Protein AF-X0VZL5-F1 (afdb_monomer)

Sequence (111 aa):
MAVTGHIRSIFISDQISERRVIMKQGVKWPHFPYDEYRLRIDKARQLLNKHGLDALLLFSPTSWWYYGGWTDAAQMHNDCWRSAMILCADRDPVVVAHNAFQSTLALNTYI

Organism: NCBI:txid412755

Foldseek 3Di:
DDDDDDDDPDPPDPPPPDPPLPQPPPQLDRPQRVVQLVVQLLVVLVVCVVVVHFKDKAQQLVVCCNNFVFPDPVVSPDSQVQWIWIRGNPDHIDIDDDPVCVCVSVRGTPD

Mean predicted aligned error: 13.01 Å

InterPro domains:
  IPR029149 Creatinase/Aminopeptidase P/Spt16, N-terminal [G3DSA:3.40.350.10] (11-111)
  IPR029149 Creatinase/Aminopeptidase P/Spt16, N-terminal [SSF53092] (28-99)

pLDDT: mean 71.45, std 19.01, range [35.25, 95.88]

Solvent-accessible surface area (backbone atoms only — not comparable to full-atom values): 7128 Å² total; per-residue (Å²): 137,91,83,83,86,80,82,77,77,82,79,87,75,80,86,78,81,74,82,69,80,77,78,62,88,87,58,95,56,82,86,58,62,60,68,57,36,50,51,50,46,52,52,49,24,53,51,26,58,75,70,75,39,67,64,47,82,39,69,51,50,69,53,44,41,64,61,34,47,49,77,54,75,88,71,55,73,71,87,49,95,79,31,38,36,37,43,37,49,89,54,78,60,45,77,46,60,61,75,90,44,48,67,54,46,59,66,43,32,80,95

Structure (mmCIF, N/CA/C/O backbone):
data_AF-X0VZL5-F1
#
_entry.id   AF-X0VZL5-F1
#
loop_
_atom_site.group_PDB
_atom_site.id
_atom_site.type_symbol
_atom_site.label_atom_id
_atom_site.label_alt_id
_atom_site.label_comp_id
_atom_site.label_asym_id
_atom_site.label_entity_id
_atom_site.label_seq_id
_atom_site.pdbx_PDB_ins_code
_atom_site.Cartn_x
_atom_site.Cartn_y
_atom_site.Cartn_z
_atom_site.occupancy
_atom_site.B_iso_or_equiv
_atom_site.auth_seq_id
_atom_site.auth_comp_id
_atom_site.auth_asym_id
_atom_site.auth_atom_id
_atom_site.pdbx_PDB_model_num
ATOM 1 N N . MET A 1 1 ? 33.669 40.560 41.541 1.00 37.47 1 MET A N 1
ATOM 2 C CA . MET A 1 1 ? 33.858 39.111 41.317 1.00 37.47 1 MET A CA 1
ATOM 3 C C . MET A 1 1 ? 32.985 38.706 40.144 1.00 37.47 1 MET A C 1
ATOM 5 O O . MET A 1 1 ? 31.771 38.772 40.256 1.0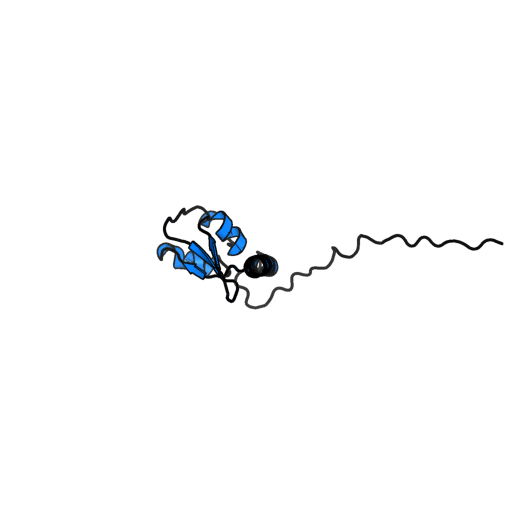0 37.47 1 MET A O 1
ATOM 9 N N . ALA A 1 2 ? 33.606 38.411 39.004 1.00 38.56 2 ALA A N 1
ATOM 10 C CA . ALA A 1 2 ? 32.938 37.953 37.793 1.00 38.56 2 ALA A CA 1
ATOM 11 C C . ALA A 1 2 ? 32.843 36.423 37.820 1.00 38.56 2 ALA A C 1
ATOM 13 O O . ALA A 1 2 ? 33.863 35.775 38.041 1.00 38.56 2 ALA A O 1
ATOM 14 N N . VAL A 1 3 ? 31.659 35.857 37.573 1.00 41.09 3 VAL A N 1
ATOM 15 C CA . VAL A 1 3 ? 31.525 34.461 37.135 1.00 41.09 3 VAL A CA 1
ATOM 16 C C . VAL A 1 3 ? 30.483 34.409 36.022 1.00 41.09 3 VAL A C 1
ATOM 18 O O . VAL A 1 3 ? 29.365 34.902 36.138 1.00 41.09 3 VAL A O 1
ATOM 21 N N . THR A 1 4 ? 30.950 33.882 34.904 1.00 35.84 4 THR A N 1
ATOM 22 C CA . THR A 1 4 ? 30.431 33.911 33.545 1.00 35.84 4 THR A CA 1
ATOM 23 C C . THR A 1 4 ? 29.331 32.871 33.325 1.00 35.84 4 THR A C 1
ATOM 25 O O . THR A 1 4 ? 29.565 31.667 33.419 1.00 35.84 4 THR A O 1
ATOM 28 N N . GLY A 1 5 ? 28.129 33.331 32.968 1.00 38.25 5 GLY A N 1
ATOM 29 C CA . GLY A 1 5 ? 27.046 32.478 32.480 1.00 38.25 5 GLY A CA 1
ATOM 30 C C . GLY A 1 5 ? 27.366 31.939 31.086 1.00 38.25 5 GLY A C 1
ATOM 31 O O . GLY A 1 5 ? 27.353 32.685 30.110 1.00 38.25 5 GLY A O 1
ATOM 32 N N . HIS A 1 6 ? 27.671 30.645 30.992 1.00 36.59 6 HIS A N 1
ATOM 33 C CA . HIS A 1 6 ? 27.843 29.952 29.718 1.00 36.59 6 HIS A CA 1
ATOM 34 C C . HIS A 1 6 ? 26.481 29.626 29.098 1.00 36.59 6 HIS A C 1
ATOM 36 O O . HIS A 1 6 ? 25.762 28.732 29.542 1.00 36.59 6 HIS A O 1
ATOM 42 N N . ILE A 1 7 ? 26.170 30.360 28.035 1.00 43.22 7 ILE A N 1
ATOM 43 C CA . ILE A 1 7 ? 25.127 30.073 27.054 1.00 43.22 7 ILE A CA 1
ATOM 44 C C . ILE A 1 7 ? 25.469 28.731 26.389 1.00 43.22 7 ILE A C 1
ATOM 46 O O . ILE A 1 7 ? 26.490 28.621 25.712 1.00 43.22 7 ILE A O 1
ATOM 50 N N . ARG A 1 8 ? 24.629 27.705 26.557 1.00 37.12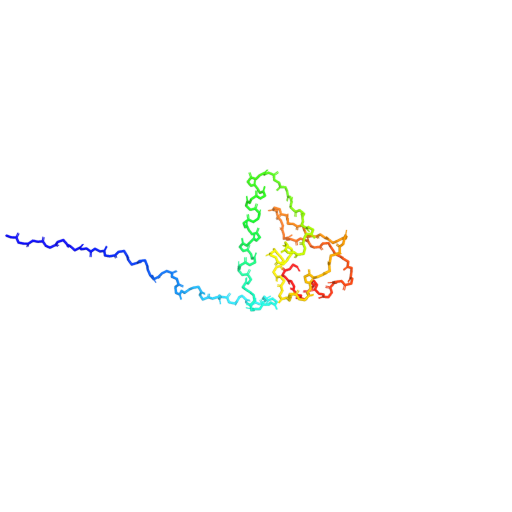 8 ARG A N 1
ATOM 51 C CA . ARG A 1 8 ? 24.653 26.524 25.682 1.00 37.12 8 ARG A CA 1
ATOM 52 C C . ARG A 1 8 ? 23.626 26.739 24.582 1.00 37.12 8 ARG A C 1
ATOM 54 O O . ARG A 1 8 ? 22.425 26.621 24.810 1.00 37.12 8 ARG A O 1
ATOM 61 N N . SER A 1 9 ? 24.127 27.113 23.408 1.00 36.81 9 SER A N 1
ATOM 62 C CA . SER A 1 9 ? 23.372 27.121 22.165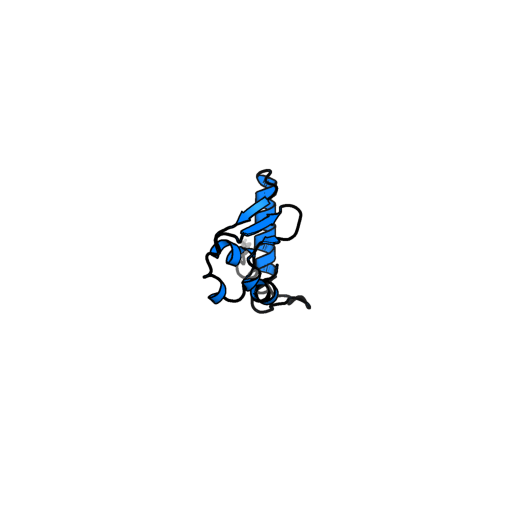 1.00 36.81 9 SER A CA 1
ATOM 63 C C . SER A 1 9 ? 22.786 25.731 21.923 1.00 36.81 9 SER A C 1
ATOM 65 O O . SER A 1 9 ? 23.476 24.712 21.981 1.00 36.81 9 SER A O 1
ATOM 67 N N . ILE A 1 10 ? 21.481 25.692 21.684 1.00 43.12 10 ILE A N 1
ATOM 68 C CA . ILE A 1 10 ? 20.776 24.491 21.261 1.00 43.12 10 ILE A CA 1
ATOM 69 C C . ILE A 1 10 ? 21.227 24.234 19.819 1.00 43.12 10 ILE A C 1
ATOM 71 O O . ILE A 1 10 ? 20.827 24.940 18.896 1.00 43.12 10 ILE A O 1
ATOM 75 N N . PHE A 1 11 ? 22.118 23.260 19.649 1.00 35.25 11 PHE A N 1
ATOM 76 C CA . PHE A 1 11 ? 22.558 22.725 18.362 1.00 35.25 11 PHE A CA 1
ATOM 77 C C . PHE A 1 11 ? 21.382 21.980 17.696 1.00 35.25 11 PHE A C 1
ATOM 79 O O . PHE A 1 11 ? 21.278 20.757 17.738 1.00 35.25 11 PHE A O 1
ATOM 86 N N . ILE A 1 12 ? 20.446 22.732 17.108 1.00 45.81 12 ILE A N 1
ATOM 87 C CA . ILE A 1 12 ? 19.409 22.220 16.197 1.00 45.81 12 ILE A CA 1
ATOM 88 C C . ILE A 1 12 ? 20.005 22.196 14.785 1.00 45.81 12 ILE A C 1
ATOM 90 O O . ILE A 1 12 ? 19.648 22.997 13.929 1.00 45.81 12 ILE A O 1
ATOM 94 N N . SER A 1 13 ? 20.988 21.337 14.544 1.00 38.12 13 SER A N 1
ATOM 95 C CA . SER A 1 13 ? 21.568 21.198 13.196 1.00 38.12 13 SER A CA 1
ATOM 96 C C . SER A 1 13 ? 22.220 19.843 12.922 1.00 38.12 13 SER A C 1
ATOM 98 O O . SER A 1 13 ? 22.527 19.561 11.770 1.00 38.12 13 SER A O 1
ATOM 100 N N . ASP A 1 14 ? 22.343 18.965 13.923 1.00 41.28 14 ASP A N 1
ATOM 101 C CA . ASP A 1 14 ? 23.183 17.761 13.822 1.00 41.28 14 ASP A CA 1
ATOM 102 C C . ASP A 1 14 ? 22.405 16.430 13.887 1.00 41.28 14 ASP A C 1
ATOM 104 O O . ASP A 1 14 ? 22.956 15.374 14.172 1.00 41.28 14 ASP A O 1
ATOM 108 N N . GLN A 1 15 ? 21.089 16.455 13.642 1.00 42.03 15 GLN A N 1
ATOM 109 C CA . GLN A 1 15 ? 20.244 15.242 13.596 1.00 42.03 15 GLN A CA 1
ATOM 110 C C . GLN A 1 15 ? 19.678 14.937 12.200 1.00 42.03 15 GLN A C 1
ATOM 112 O O . GLN A 1 15 ? 18.887 14.010 12.040 1.00 42.03 15 GLN A O 1
ATOM 117 N N . ILE A 1 16 ? 20.083 15.693 11.173 1.00 46.03 16 ILE A N 1
ATOM 118 C CA . ILE A 1 16 ? 19.595 15.523 9.791 1.00 46.03 16 ILE A CA 1
ATOM 119 C C . ILE A 1 16 ? 20.610 14.756 8.909 1.00 46.03 16 ILE A C 1
ATOM 121 O O . ILE A 1 16 ? 20.275 14.351 7.801 1.00 46.03 16 ILE A O 1
ATOM 125 N N . SER A 1 17 ? 21.824 14.467 9.400 1.00 47.06 17 SER A N 1
ATOM 126 C CA . SER A 1 17 ? 22.957 14.101 8.530 1.00 47.06 17 SER A CA 1
ATOM 127 C C . SER A 1 17 ? 23.207 12.602 8.265 1.00 47.06 17 SER A C 1
ATOM 129 O O . SER A 1 17 ? 23.940 12.284 7.338 1.00 47.06 17 SER A O 1
ATOM 131 N N . GLU A 1 18 ? 22.611 11.636 8.978 1.00 44.34 18 GLU A N 1
ATOM 132 C CA . GLU A 1 18 ? 23.006 10.218 8.786 1.00 44.34 18 GLU A CA 1
ATOM 133 C C . GLU A 1 18 ? 21.861 9.192 8.814 1.00 44.34 18 GLU A C 1
ATOM 135 O O . GLU A 1 18 ? 21.987 8.103 9.373 1.00 44.34 18 GLU A O 1
ATOM 140 N N . ARG A 1 19 ? 20.756 9.442 8.098 1.00 46.25 19 ARG A N 1
ATOM 141 C CA . ARG A 1 19 ? 19.947 8.312 7.593 1.00 46.25 19 ARG A CA 1
ATOM 142 C C . ARG A 1 19 ? 20.658 7.690 6.396 1.00 46.25 19 ARG A C 1
ATOM 144 O O . ARG A 1 19 ? 20.241 7.835 5.252 1.00 46.25 19 ARG A O 1
ATOM 151 N N . ARG A 1 20 ? 21.772 7.011 6.674 1.00 42.22 20 ARG A N 1
ATOM 152 C CA . ARG A 1 20 ? 22.422 6.106 5.729 1.00 42.22 20 ARG A CA 1
ATOM 153 C C . ARG A 1 20 ? 21.369 5.048 5.392 1.00 42.22 20 ARG A C 1
ATOM 155 O O . ARG A 1 20 ? 21.012 4.258 6.260 1.00 42.22 20 ARG A O 1
ATOM 162 N N . VAL A 1 21 ? 20.792 5.112 4.189 1.00 53.53 21 VAL A N 1
ATOM 163 C CA . VAL A 1 21 ? 19.797 4.143 3.708 1.00 53.53 21 VAL A CA 1
ATOM 164 C C . VAL A 1 21 ? 20.470 2.779 3.757 1.00 53.53 21 VAL A C 1
ATOM 166 O O . VAL A 1 21 ? 21.319 2.465 2.923 1.00 53.53 21 VAL A O 1
ATOM 169 N N . ILE A 1 22 ? 20.169 1.997 4.793 1.00 49.03 22 ILE A N 1
ATOM 170 C CA . ILE A 1 22 ? 20.663 0.632 4.908 1.00 49.03 22 ILE A CA 1
ATOM 171 C C . ILE A 1 22 ? 19.902 -0.142 3.843 1.00 49.03 22 ILE A C 1
ATOM 173 O O . ILE A 1 22 ? 18.752 -0.528 4.037 1.00 49.03 22 ILE A O 1
ATOM 177 N N . MET A 1 23 ? 20.531 -0.325 2.683 1.00 48.09 23 MET A N 1
ATOM 178 C CA . MET A 1 23 ? 19.992 -1.180 1.637 1.00 48.09 23 MET A CA 1
ATOM 179 C C . MET A 1 23 ? 19.883 -2.597 2.193 1.00 48.09 23 MET A C 1
ATOM 181 O O . MET A 1 23 ? 20.876 -3.318 2.291 1.00 48.09 23 MET A O 1
ATOM 185 N N . LYS A 1 24 ? 18.673 -3.000 2.591 1.00 53.06 24 LYS A N 1
ATOM 186 C CA . LYS A 1 24 ? 18.402 -4.394 2.932 1.00 53.06 24 LYS A CA 1
ATOM 187 C C . LYS A 1 24 ? 18.660 -5.246 1.692 1.00 53.06 24 LYS A C 1
ATOM 189 O O . LYS A 1 24 ? 18.029 -5.060 0.651 1.00 53.06 24 LYS A O 1
ATOM 194 N N . GLN A 1 25 ? 19.584 -6.193 1.807 1.00 47.84 25 GLN A N 1
ATOM 195 C CA . GLN A 1 25 ? 19.787 -7.211 0.783 1.00 47.84 25 GLN A CA 1
ATOM 196 C C . GLN A 1 25 ? 18.504 -8.034 0.620 1.00 47.84 25 GLN A C 1
ATOM 198 O O . GLN A 1 25 ? 17.928 -8.497 1.603 1.00 47.84 25 GLN A O 1
ATOM 203 N N . GLY A 1 26 ? 18.038 -8.161 -0.627 1.00 61.28 26 GLY A N 1
ATOM 204 C CA . GLY A 1 26 ? 16.793 -8.852 -0.985 1.00 61.28 26 GLY A CA 1
ATOM 205 C C . GLY A 1 26 ? 15.603 -7.943 -1.321 1.00 61.28 26 GLY A C 1
ATOM 206 O O . GLY A 1 26 ? 14.528 -8.453 -1.624 1.00 61.28 26 GLY A O 1
ATOM 207 N N . VAL A 1 27 ? 15.760 -6.615 -1.300 1.00 57.66 27 VAL A N 1
ATOM 208 C CA . VAL A 1 27 ? 14.699 -5.690 -1.730 1.00 57.66 27 VAL A CA 1
ATOM 209 C C . VAL A 1 27 ? 14.702 -5.558 -3.253 1.00 57.66 27 VAL A C 1
ATOM 211 O O . VAL A 1 27 ? 15.719 -5.217 -3.853 1.00 57.66 27 VAL A O 1
ATOM 214 N N . LYS A 1 28 ? 13.542 -5.802 -3.873 1.00 61.09 28 LYS A N 1
ATO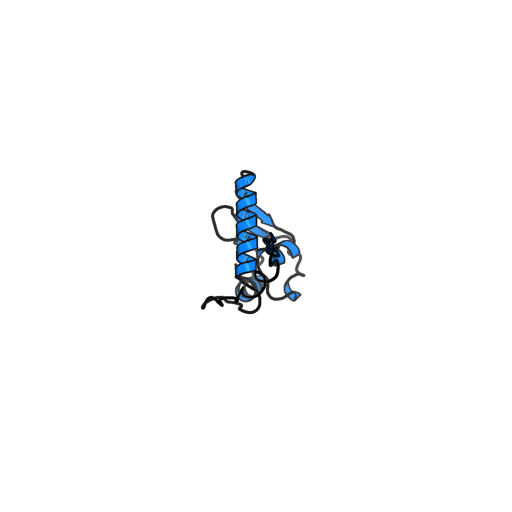M 215 C CA . LYS A 1 28 ? 13.357 -5.837 -5.333 1.00 61.09 28 LYS A CA 1
ATOM 216 C C . LYS A 1 28 ? 13.765 -4.546 -6.056 1.00 61.09 28 LYS A C 1
ATOM 218 O O . LYS A 1 28 ? 14.222 -4.608 -7.191 1.00 61.09 28 LYS A O 1
ATOM 223 N N . TRP A 1 29 ? 13.650 -3.399 -5.382 1.00 58.56 29 TRP A N 1
ATOM 224 C CA . TRP A 1 29 ? 13.940 -2.078 -5.942 1.00 58.56 29 TRP A CA 1
ATOM 225 C C . TRP A 1 29 ? 14.722 -1.208 -4.954 1.00 58.56 29 TRP A C 1
ATOM 227 O O . TRP A 1 29 ? 14.156 -0.795 -3.943 1.00 58.56 29 TRP A O 1
ATOM 237 N N . PRO A 1 30 ? 16.004 -0.912 -5.222 1.00 58.31 30 PRO A N 1
ATOM 238 C CA . PRO A 1 30 ? 16.860 -0.186 -4.285 1.00 58.31 30 PRO A CA 1
ATOM 239 C C . PRO A 1 30 ? 16.747 1.350 -4.380 1.00 58.31 30 PRO A C 1
ATOM 241 O O . PRO A 1 30 ? 17.177 2.039 -3.461 1.00 58.31 30 PRO A O 1
ATOM 244 N N . HIS A 1 31 ? 16.190 1.899 -5.469 1.00 61.25 31 HIS A N 1
ATOM 245 C CA . HIS A 1 31 ? 16.123 3.353 -5.701 1.00 61.25 31 HIS A CA 1
ATOM 246 C C . HIS A 1 31 ? 14.936 4.050 -5.025 1.00 61.25 31 HIS A C 1
ATOM 248 O O . HIS A 1 31 ? 15.072 5.199 -4.608 1.00 61.25 31 HIS A O 1
ATOM 254 N N . PHE A 1 32 ? 13.788 3.379 -4.899 1.00 67.12 32 PHE A N 1
ATOM 255 C CA . PHE A 1 32 ? 12.707 3.867 -4.047 1.00 67.12 32 PHE A CA 1
ATOM 256 C C . PHE A 1 32 ? 12.982 3.378 -2.617 1.00 67.12 32 PHE A C 1
ATOM 258 O O . PHE A 1 32 ? 13.263 2.193 -2.426 1.00 67.12 32 PHE A O 1
ATOM 265 N N . PRO A 1 33 ? 12.966 4.249 -1.596 1.00 76.62 33 PRO A N 1
ATOM 266 C CA . PRO A 1 33 ? 13.293 3.836 -0.240 1.00 76.62 33 PRO A CA 1
ATOM 267 C C . PRO A 1 33 ? 12.182 2.932 0.303 1.00 76.62 33 PRO A C 1
ATOM 269 O O . PRO A 1 33 ? 11.111 3.387 0.702 1.00 76.62 33 PRO A O 1
ATOM 272 N N . TYR A 1 34 ? 12.452 1.629 0.342 1.00 79.31 34 TYR A N 1
ATOM 273 C CA . TYR A 1 34 ? 11.552 0.621 0.907 1.00 79.31 34 TYR A CA 1
ATOM 274 C C . TYR A 1 34 ? 11.107 0.950 2.340 1.00 79.31 34 TYR A C 1
ATOM 276 O O . TYR A 1 34 ? 9.966 0.685 2.723 1.00 79.31 34 TYR A O 1
ATOM 284 N N . ASP A 1 35 ? 11.988 1.585 3.113 1.00 83.50 35 ASP A N 1
ATOM 285 C CA . ASP A 1 35 ? 11.685 2.049 4.465 1.00 83.50 35 ASP A CA 1
ATOM 286 C C . ASP A 1 35 ? 10.536 3.065 4.475 1.00 83.50 35 ASP A C 1
ATOM 288 O O . ASP A 1 35 ? 9.682 3.025 5.358 1.00 83.50 35 ASP A O 1
ATOM 292 N N . GLU A 1 36 ? 10.462 3.947 3.475 1.00 84.31 36 GLU A N 1
ATOM 293 C CA . GLU A 1 36 ? 9.371 4.911 3.361 1.00 84.31 36 GLU A CA 1
ATOM 294 C C . GLU A 1 36 ? 8.048 4.217 3.033 1.00 84.31 36 GLU A C 1
ATOM 296 O O . GLU A 1 36 ? 7.029 4.505 3.660 1.00 84.31 36 GLU A O 1
ATOM 301 N N . TYR A 1 37 ? 8.065 3.259 2.101 1.00 85.62 37 TYR A N 1
ATOM 302 C CA . TYR A 1 37 ? 6.902 2.420 1.808 1.00 85.62 37 TYR A CA 1
ATOM 303 C C . TYR A 1 37 ? 6.381 1.734 3.081 1.00 85.62 37 TYR A C 1
ATOM 305 O O . TYR A 1 37 ? 5.197 1.847 3.406 1.00 85.62 37 TYR A O 1
ATOM 313 N N . ARG A 1 38 ? 7.267 1.098 3.858 1.00 86.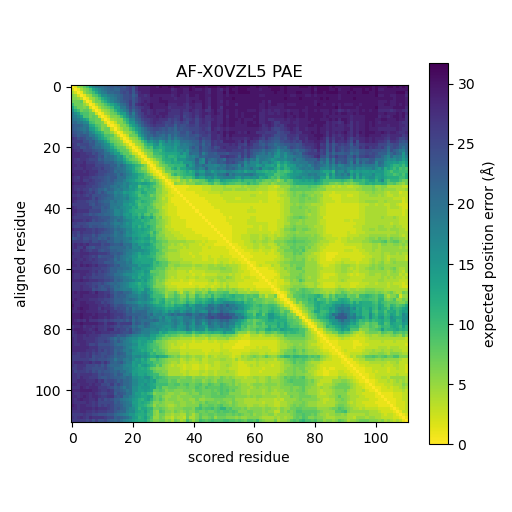75 38 ARG A N 1
ATOM 314 C CA . ARG A 1 38 ? 6.886 0.432 5.112 1.00 86.75 38 ARG A CA 1
ATOM 315 C C . ARG A 1 38 ? 6.326 1.412 6.137 1.00 86.75 38 ARG A C 1
ATOM 317 O O . ARG A 1 38 ? 5.273 1.138 6.704 1.00 86.75 38 ARG A O 1
ATOM 324 N N . LEU A 1 39 ? 6.935 2.587 6.293 1.00 89.94 39 LEU A N 1
ATOM 325 C CA . LEU A 1 39 ? 6.420 3.635 7.179 1.00 89.94 39 LEU A CA 1
ATOM 326 C C . LEU A 1 39 ? 4.998 4.082 6.803 1.00 89.94 39 LEU A C 1
ATOM 328 O O . LEU A 1 39 ? 4.173 4.314 7.690 1.00 89.94 39 LEU A O 1
ATOM 332 N N . ARG A 1 40 ? 4.684 4.194 5.505 1.00 89.94 40 ARG A N 1
ATOM 333 C CA . ARG A 1 40 ? 3.331 4.546 5.031 1.00 89.94 40 ARG A CA 1
ATOM 334 C C . ARG A 1 40 ? 2.315 3.462 5.395 1.00 89.94 40 ARG A C 1
ATOM 336 O O . ARG A 1 40 ? 1.233 3.790 5.884 1.00 89.94 40 ARG A O 1
ATOM 343 N N . ILE A 1 41 ? 2.676 2.193 5.198 1.00 90.94 41 ILE A N 1
ATOM 344 C CA . ILE A 1 41 ? 1.837 1.042 5.556 1.00 90.94 41 ILE A CA 1
ATOM 345 C C . ILE A 1 41 ? 1.612 0.967 7.068 1.00 90.94 41 ILE A C 1
ATOM 347 O O . ILE A 1 41 ? 0.472 0.851 7.513 1.00 90.94 41 ILE A O 1
ATOM 351 N N . ASP A 1 42 ? 2.664 1.102 7.870 1.00 91.81 42 ASP A N 1
ATOM 352 C CA . ASP A 1 42 ? 2.558 1.010 9.327 1.00 91.81 42 ASP A CA 1
ATOM 353 C C . ASP A 1 42 ? 1.713 2.146 9.905 1.00 91.81 42 ASP A C 1
ATOM 355 O O . ASP A 1 42 ? 0.885 1.928 10.791 1.00 91.81 42 ASP A O 1
ATOM 359 N N . LYS A 1 43 ? 1.831 3.355 9.347 1.00 93.50 43 LYS A N 1
ATOM 360 C CA . LYS A 1 43 ? 0.961 4.472 9.718 1.00 93.50 43 LYS A CA 1
ATOM 361 C C . LYS A 1 43 ? -0.499 4.216 9.341 1.00 93.50 43 LYS A C 1
ATOM 363 O O . LYS A 1 43 ? -1.389 4.530 10.130 1.00 93.50 43 LYS A O 1
ATOM 368 N N . ALA A 1 44 ? -0.762 3.632 8.170 1.00 92.44 44 ALA A N 1
ATOM 369 C CA . ALA A 1 44 ? -2.118 3.247 7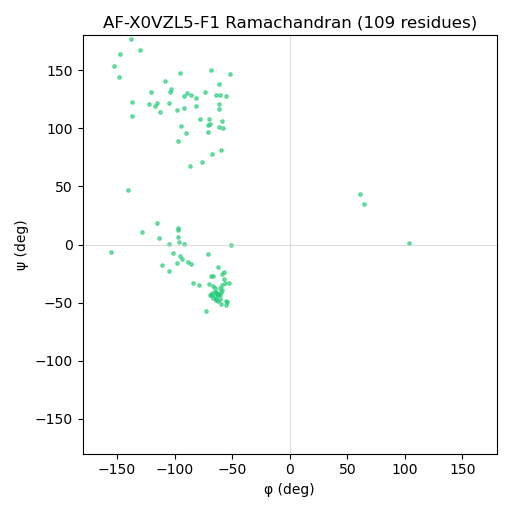.782 1.00 92.44 44 ALA A CA 1
ATOM 370 C C . ALA A 1 44 ? -2.704 2.201 8.742 1.00 92.44 44 ALA A C 1
ATOM 372 O O . ALA A 1 44 ? -3.833 2.367 9.195 1.00 92.44 44 ALA A O 1
ATOM 373 N N . ARG A 1 45 ? -1.919 1.192 9.138 1.00 93.25 45 ARG A N 1
ATOM 374 C CA . ARG A 1 45 ? -2.320 0.188 10.140 1.00 93.25 45 ARG A CA 1
ATOM 375 C C . ARG A 1 45 ? -2.634 0.813 11.496 1.00 93.25 45 ARG A C 1
ATOM 377 O O . ARG A 1 45 ? -3.645 0.482 12.106 1.00 93.25 45 ARG A O 1
ATOM 384 N N . GLN A 1 46 ? -1.808 1.749 11.964 1.00 94.06 46 GLN A N 1
ATOM 385 C CA . GLN A 1 46 ? -2.072 2.477 13.211 1.00 94.06 46 GLN A CA 1
ATOM 386 C C . GLN A 1 46 ? -3.400 3.241 13.156 1.00 94.06 46 GLN A C 1
ATOM 388 O O . GLN A 1 46 ? -4.143 3.242 14.135 1.00 94.06 46 GLN A O 1
ATOM 393 N N . LEU A 1 47 ? -3.714 3.871 12.021 1.00 95.06 47 LEU A N 1
ATOM 394 C CA . LEU A 1 47 ? -4.980 4.580 11.831 1.00 95.06 47 LEU A CA 1
ATOM 395 C C . LEU A 1 47 ? -6.170 3.618 11.765 1.00 95.06 47 LEU A C 1
ATOM 397 O O . LEU A 1 47 ? -7.175 3.873 12.422 1.00 95.06 47 LEU A O 1
ATOM 401 N N . LEU A 1 48 ? -6.043 2.505 11.041 1.00 94.38 48 LEU A N 1
ATOM 402 C CA . LEU A 1 48 ? -7.058 1.452 10.990 1.00 94.38 48 LEU A CA 1
ATOM 403 C C . LEU A 1 48 ? -7.397 0.942 12.396 1.00 94.38 48 LEU A C 1
ATOM 405 O O . LEU A 1 48 ? -8.548 1.018 12.820 1.00 94.38 48 LEU A O 1
ATOM 409 N N . ASN A 1 49 ? -6.374 0.569 13.169 1.00 94.56 49 ASN A N 1
ATOM 410 C CA . ASN A 1 49 ? -6.535 0.105 14.547 1.00 94.56 49 ASN A CA 1
ATOM 411 C C . ASN A 1 49 ? -7.132 1.180 15.463 1.00 94.56 49 ASN A C 1
ATOM 413 O O . ASN A 1 49 ? -8.024 0.891 16.256 1.00 94.56 49 ASN A O 1
ATOM 417 N N . LYS A 1 50 ? -6.685 2.437 15.338 1.00 95.81 50 LYS A N 1
ATOM 418 C CA . LYS A 1 50 ? -7.220 3.564 16.119 1.00 95.81 50 LYS A CA 1
ATOM 419 C C . LYS A 1 50 ? -8.723 3.757 15.903 1.00 95.81 50 LYS A C 1
ATOM 421 O O . LYS A 1 50 ? -9.418 4.165 16.830 1.00 95.81 50 LYS A O 1
ATOM 426 N N . HIS A 1 51 ? -9.204 3.508 14.690 1.00 95.88 51 HIS A N 1
ATOM 427 C CA . HIS A 1 51 ? -10.604 3.686 14.317 1.00 95.88 51 HIS A CA 1
ATOM 428 C C . HIS A 1 51 ? -11.432 2.393 14.386 1.00 95.88 51 HIS A C 1
ATOM 430 O O . HIS A 1 51 ? -12.621 2.443 14.085 1.00 95.88 51 HIS A O 1
ATOM 436 N N . GLY A 1 52 ? -10.844 1.263 14.799 1.00 93.94 52 GLY A N 1
ATOM 437 C CA . GLY A 1 52 ? -11.535 -0.029 14.839 1.00 93.94 52 GLY A CA 1
ATOM 438 C C . GLY A 1 52 ? -11.943 -0.536 13.452 1.00 93.94 52 GLY A C 1
ATOM 439 O O . GLY A 1 52 ? -13.015 -1.114 13.305 1.00 93.94 52 GLY A O 1
ATOM 440 N N . LEU A 1 53 ? -11.128 -0.259 12.431 1.00 94.62 53 LEU A N 1
ATOM 441 C CA . LEU A 1 53 ? -11.346 -0.683 11.049 1.00 94.62 53 LEU A CA 1
ATOM 442 C C . LEU A 1 53 ? -10.411 -1.845 10.704 1.00 94.62 53 LEU A C 1
ATOM 444 O O . LEU A 1 53 ? -9.203 -1.741 10.904 1.00 94.62 53 LEU A O 1
ATOM 448 N N . ASP A 1 54 ? -10.950 -2.912 10.117 1.00 91.50 54 ASP A N 1
ATOM 449 C CA . ASP A 1 54 ? -10.157 -4.098 9.759 1.00 91.50 54 ASP A CA 1
ATOM 450 C C . ASP A 1 54 ? -9.347 -3.906 8.470 1.00 91.50 54 ASP A C 1
ATOM 452 O O . ASP A 1 54 ? -8.232 -4.420 8.328 1.00 91.50 54 ASP A O 1
ATOM 456 N N . ALA A 1 55 ? -9.907 -3.164 7.509 1.00 92.75 55 ALA A N 1
ATOM 457 C CA . ALA A 1 55 ? -9.285 -2.949 6.213 1.00 92.75 55 ALA A CA 1
ATOM 458 C C . ALA A 1 55 ? -9.689 -1.625 5.555 1.00 92.75 55 ALA A C 1
ATOM 460 O O . ALA A 1 55 ? -10.787 -1.106 5.759 1.00 92.75 55 ALA A O 1
ATOM 461 N N . LEU A 1 56 ? -8.802 -1.115 4.701 1.00 92.38 56 LEU A N 1
ATOM 462 C CA . LEU A 1 56 ? -9.042 0.013 3.807 1.00 92.38 56 LEU A CA 1
ATOM 463 C C . LEU A 1 56 ? -8.962 -0.463 2.356 1.00 92.38 56 LEU A C 1
ATOM 465 O O . LEU A 1 56 ? -7.925 -0.965 1.922 1.00 92.38 56 LEU A O 1
ATOM 469 N N . LEU A 1 57 ? -10.047 -0.272 1.603 1.00 91.19 57 LEU A N 1
ATOM 470 C CA . LEU A 1 57 ? -10.080 -0.520 0.165 1.00 91.19 57 LEU A CA 1
ATOM 471 C C . LEU A 1 57 ? -9.729 0.759 -0.591 1.00 91.19 57 LEU A C 1
ATOM 473 O O . LEU A 1 57 ? -10.326 1.815 -0.382 1.00 91.19 57 LEU A O 1
ATOM 477 N N . LEU A 1 58 ? -8.768 0.646 -1.495 1.00 87.81 58 LEU A N 1
ATOM 478 C CA . LEU A 1 58 ? -8.248 1.734 -2.302 1.00 87.81 58 LEU A CA 1
ATOM 479 C C . LEU A 1 58 ? -8.526 1.430 -3.768 1.00 87.81 58 LEU A C 1
ATOM 481 O O . LEU A 1 58 ? -8.026 0.443 -4.304 1.00 87.81 58 LEU A O 1
ATOM 485 N N . PHE A 1 59 ? -9.292 2.298 -4.419 1.00 83.88 59 PHE A N 1
ATOM 486 C CA . PHE A 1 59 ? -9.617 2.186 -5.847 1.00 83.88 59 PHE A CA 1
ATOM 487 C C . PHE A 1 59 ? -8.841 3.184 -6.705 1.00 83.88 59 PHE A C 1
ATOM 489 O O . PHE A 1 59 ? -8.653 2.954 -7.892 1.00 83.88 59 PHE A O 1
ATOM 496 N N . SER A 1 60 ? -8.370 4.281 -6.104 1.00 81.94 60 SER A N 1
ATOM 497 C CA . SER A 1 60 ? -7.638 5.310 -6.836 1.00 81.94 60 SER A CA 1
ATOM 498 C C . SER A 1 60 ? -6.225 4.834 -7.199 1.00 81.94 60 SER A C 1
ATOM 500 O O . SER A 1 60 ? -5.479 4.436 -6.290 1.00 81.94 60 SER A O 1
ATOM 502 N N . PRO A 1 61 ? -5.792 4.982 -8.465 1.00 76.75 61 PRO A N 1
ATOM 503 C CA . PRO A 1 61 ? -4.415 4.707 -8.875 1.00 76.75 61 PRO A CA 1
ATOM 504 C C . PRO A 1 61 ? -3.376 5.505 -8.073 1.00 76.75 61 PRO A C 1
ATOM 506 O O . PRO A 1 61 ? -2.294 5.006 -7.763 1.00 76.75 61 PRO A O 1
ATOM 509 N N . THR A 1 62 ? -3.711 6.729 -7.648 1.00 79.94 62 THR A N 1
ATOM 510 C CA . THR A 1 62 ? -2.815 7.555 -6.818 1.00 79.94 62 THR A CA 1
ATOM 511 C C . THR A 1 62 ? -2.600 6.959 -5.428 1.00 79.94 62 THR A C 1
ATOM 513 O O . THR A 1 62 ? -1.492 7.012 -4.890 1.00 79.94 62 THR A O 1
ATOM 516 N N . SER A 1 63 ? -3.629 6.332 -4.852 1.00 84.12 63 SER A N 1
ATOM 517 C CA . SER A 1 63 ? -3.519 5.629 -3.574 1.00 84.12 63 SER A CA 1
ATOM 518 C C . SER A 1 63 ? -2.683 4.360 -3.703 1.00 84.12 63 SER A C 1
ATOM 520 O O . SER A 1 63 ? -1.946 4.020 -2.779 1.00 84.12 63 SER A O 1
ATOM 522 N N . TRP A 1 64 ? -2.754 3.680 -4.849 1.00 81.19 64 TRP A N 1
ATOM 523 C CA . TRP A 1 64 ? -1.912 2.517 -5.119 1.00 81.19 64 TRP A CA 1
ATOM 524 C C . TRP A 1 64 ? -0.456 2.899 -5.253 1.00 81.19 64 TRP A C 1
ATOM 526 O O . TRP A 1 64 ? 0.392 2.224 -4.688 1.00 81.19 64 TRP A O 1
ATOM 536 N N . TRP A 1 65 ? -0.158 4.006 -5.927 1.00 77.81 65 TRP A N 1
ATOM 537 C CA . TRP A 1 65 ? 1.207 4.509 -5.998 1.00 77.81 65 TRP A CA 1
ATOM 538 C C . TRP A 1 65 ? 1.753 4.836 -4.603 1.00 77.81 65 TRP A C 1
ATOM 540 O O . TRP A 1 65 ? 2.842 4.396 -4.228 1.00 77.81 65 TRP A O 1
ATOM 550 N N . TYR A 1 66 ? 0.952 5.538 -3.797 1.00 84.62 66 TYR A N 1
ATOM 551 C CA . TYR A 1 66 ? 1.351 5.957 -2.459 1.00 84.62 66 TYR A CA 1
ATOM 552 C C . TYR A 1 66 ? 1.629 4.775 -1.522 1.00 84.62 66 TYR A C 1
ATOM 554 O O . TYR A 1 66 ? 2.672 4.748 -0.866 1.00 84.62 66 TYR A O 1
ATOM 562 N N . TYR A 1 67 ? 0.718 3.804 -1.463 1.00 86.06 67 TYR A N 1
ATOM 563 C CA . TYR A 1 67 ? 0.808 2.692 -0.518 1.00 86.06 67 TYR A CA 1
ATOM 564 C C . TYR A 1 67 ? 1.406 1.417 -1.098 1.00 86.06 67 TYR A C 1
ATOM 566 O O . TYR A 1 67 ? 1.778 0.571 -0.310 1.00 86.06 67 TYR A O 1
ATOM 574 N N . GLY A 1 68 ? 1.499 1.263 -2.417 1.00 78.88 68 GLY A N 1
ATOM 575 C CA . GLY A 1 68 ? 2.089 0.102 -3.095 1.00 78.88 68 GLY A CA 1
ATOM 576 C C . GLY A 1 68 ? 3.553 0.282 -3.492 1.00 78.88 68 GLY A C 1
ATOM 577 O O . GLY A 1 68 ? 4.206 -0.685 -3.882 1.00 78.88 68 GLY A O 1
ATOM 578 N N . GLY A 1 69 ? 4.076 1.508 -3.370 1.00 74.50 69 GLY A N 1
ATOM 579 C CA . GLY A 1 69 ? 5.476 1.825 -3.657 1.00 74.50 69 GLY A CA 1
ATOM 580 C C . GLY A 1 69 ? 5.852 1.546 -5.111 1.00 74.50 69 GLY A C 1
ATOM 581 O O . GLY A 1 69 ? 6.894 0.956 -5.383 1.00 74.50 69 GLY A O 1
ATOM 582 N N . TRP A 1 70 ? 4.968 1.934 -6.031 1.00 70.81 70 TRP A N 1
ATOM 583 C CA . TRP A 1 70 ? 5.158 1.732 -7.463 1.00 70.81 70 TRP A CA 1
ATOM 584 C C . TRP A 1 70 ? 6.365 2.524 -7.970 1.00 70.81 70 TRP A C 1
ATOM 586 O O . TRP A 1 70 ? 6.466 3.732 -7.746 1.00 70.81 70 TRP A O 1
ATOM 596 N N . THR A 1 71 ? 7.264 1.849 -8.680 1.00 63.59 71 THR A N 1
ATOM 597 C CA . THR A 1 71 ? 8.531 2.434 -9.153 1.00 63.59 71 THR A CA 1
ATOM 598 C C . THR A 1 71 ? 8.436 3.112 -10.517 1.00 63.59 71 THR A C 1
ATOM 600 O O . THR A 1 71 ? 9.320 3.890 -10.867 1.00 63.59 71 THR A O 1
ATOM 603 N N . ASP A 1 72 ? 7.360 2.861 -11.266 1.00 62.81 72 ASP A N 1
ATOM 604 C CA . ASP A 1 72 ? 7.124 3.423 -12.595 1.00 62.81 72 ASP A CA 1
ATOM 605 C C . ASP A 1 72 ? 5.800 4.200 -12.638 1.00 62.81 72 ASP A C 1
ATOM 607 O O . ASP A 1 72 ? 4.720 3.650 -12.397 1.00 62.81 72 ASP A O 1
ATOM 611 N N . ALA A 1 73 ? 5.893 5.489 -12.974 1.00 57.69 73 ALA A N 1
ATOM 612 C CA . ALA A 1 73 ? 4.745 6.371 -13.136 1.00 57.69 73 ALA A CA 1
ATOM 613 C C . ALA A 1 73 ? 3.870 5.969 -14.333 1.00 57.69 73 ALA A C 1
ATOM 615 O O . ALA A 1 73 ? 2.663 6.190 -14.300 1.00 57.69 73 ALA A O 1
ATOM 616 N N . ALA A 1 74 ? 4.425 5.327 -15.372 1.00 53.66 74 ALA A N 1
ATOM 617 C CA . ALA A 1 74 ? 3.685 4.957 -16.582 1.00 53.66 74 ALA A CA 1
ATOM 618 C C . ALA A 1 74 ? 2.537 3.969 -16.313 1.00 53.66 74 ALA A C 1
ATOM 620 O O . ALA A 1 74 ? 1.582 3.891 -17.085 1.00 53.66 74 ALA A O 1
ATOM 621 N N . GLN A 1 75 ? 2.567 3.269 -15.181 1.00 55.91 75 GLN A N 1
ATOM 622 C CA . GLN A 1 75 ? 1.547 2.293 -14.804 1.00 55.91 75 GLN A CA 1
ATOM 623 C C . GLN A 1 75 ? 0.413 2.894 -13.949 1.00 55.91 75 GLN A C 1
ATOM 625 O O . GLN A 1 75 ? -0.534 2.189 -13.608 1.00 55.91 75 GLN A O 1
ATOM 630 N N . MET A 1 76 ? 0.467 4.203 -13.656 1.00 53.44 76 MET A N 1
ATOM 631 C CA . MET A 1 76 ? -0.549 4.952 -12.896 1.00 53.44 76 MET A CA 1
ATOM 632 C C . MET A 1 76 ? -1.867 5.177 -13.662 1.00 53.44 76 MET A C 1
ATOM 634 O O . MET A 1 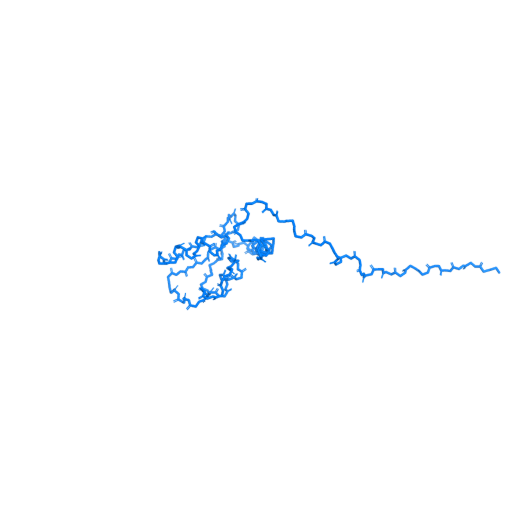76 ? -2.826 5.678 -13.084 1.00 53.44 76 MET A O 1
ATOM 638 N N . HIS A 1 77 ? -1.926 4.840 -14.954 1.00 51.25 77 HIS A N 1
ATOM 639 C CA . HIS A 1 77 ? -2.927 5.389 -15.882 1.00 51.25 77 HIS A CA 1
ATOM 640 C C . HIS A 1 77 ? -4.057 4.435 -16.262 1.00 51.25 77 HIS A C 1
ATOM 642 O O . HIS A 1 77 ? -4.927 4.802 -17.047 1.00 51.25 77 HIS A O 1
ATOM 648 N N . ASN A 1 78 ? -4.062 3.214 -15.736 1.00 59.44 78 ASN A N 1
ATOM 649 C CA . ASN A 1 78 ? -5.127 2.279 -16.054 1.00 59.44 78 ASN A CA 1
ATOM 650 C C . ASN A 1 78 ? -6.161 2.318 -14.937 1.00 59.44 78 ASN A C 1
ATOM 652 O O . ASN A 1 78 ? -6.070 1.541 -13.987 1.00 59.44 78 ASN A O 1
ATOM 656 N N . ASP A 1 79 ? -7.141 3.216 -15.078 1.00 58.44 79 ASP A N 1
ATOM 657 C CA . ASP A 1 79 ? -8.394 3.197 -14.316 1.00 58.44 79 ASP A CA 1
ATOM 658 C C . ASP A 1 79 ? -9.113 1.870 -14.600 1.00 58.44 79 ASP A C 1
ATOM 660 O O . ASP A 1 79 ? -9.981 1.719 -15.462 1.00 58.44 79 ASP A O 1
ATOM 664 N N . CYS A 1 80 ? -8.673 0.834 -13.898 1.00 64.56 80 CYS A N 1
ATOM 665 C CA . CYS A 1 80 ? -9.239 -0.489 -13.990 1.00 64.56 80 CYS A CA 1
ATOM 666 C C . CYS A 1 80 ? -10.342 -0.572 -12.956 1.00 64.56 80 CYS A C 1
ATOM 668 O O . CYS A 1 80 ? -10.102 -0.906 -11.801 1.00 64.56 80 CYS A O 1
ATOM 670 N N . TRP A 1 81 ? -11.565 -0.332 -13.412 1.00 62.00 81 TRP A N 1
ATOM 671 C CA . TRP A 1 81 ? -12.824 -0.404 -12.664 1.00 62.00 81 TRP A CA 1
ATOM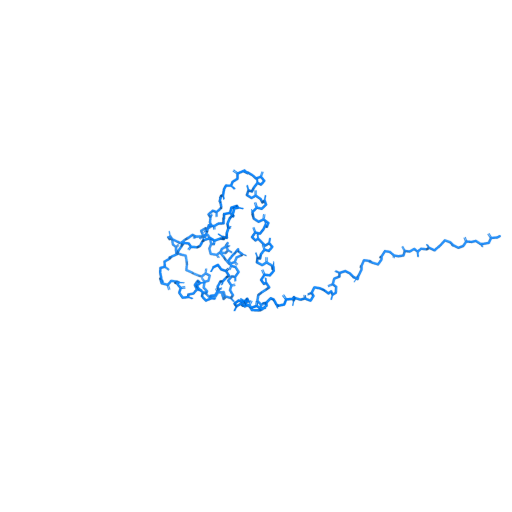 672 C C . TRP A 1 81 ? -13.095 -1.699 -11.866 1.00 62.00 81 TRP A C 1
ATOM 674 O O . TRP A 1 81 ? -14.133 -1.814 -11.223 1.00 62.00 81 TRP A O 1
ATOM 684 N N . ARG A 1 82 ? -12.192 -2.689 -11.901 1.00 73.44 82 ARG A N 1
ATOM 685 C CA . ARG A 1 82 ? -12.274 -3.961 -11.158 1.00 73.44 82 ARG A CA 1
ATOM 686 C C . ARG A 1 82 ? -11.029 -4.290 -10.343 1.00 73.44 82 ARG A C 1
ATOM 688 O O . ARG A 1 82 ? -10.877 -5.419 -9.884 1.00 73.44 82 ARG A O 1
ATOM 695 N N . SER A 1 83 ? -10.132 -3.332 -10.206 1.00 80.94 83 SER A N 1
ATOM 696 C CA . SER A 1 83 ? -8.910 -3.503 -9.452 1.00 80.94 83 SER A CA 1
ATOM 697 C C . SER A 1 83 ? -9.012 -2.690 -8.162 1.00 80.94 83 SER A C 1
ATOM 699 O O . SER A 1 83 ? -9.556 -1.587 -8.152 1.00 80.94 83 SER A O 1
ATOM 701 N N . ALA A 1 84 ? -8.521 -3.246 -7.065 1.00 85.94 84 ALA A N 1
ATOM 702 C CA . ALA A 1 84 ? -8.502 -2.606 -5.763 1.00 85.94 84 ALA A CA 1
ATOM 703 C C . ALA A 1 84 ? -7.283 -3.077 -4.979 1.00 85.94 84 ALA A C 1
ATOM 705 O O . ALA A 1 84 ? -6.899 -4.245 -5.033 1.00 85.94 84 ALA A O 1
ATOM 706 N N . MET A 1 85 ? -6.709 -2.172 -4.200 1.00 87.56 85 MET A N 1
ATOM 707 C CA . MET A 1 85 ? -5.712 -2.519 -3.202 1.00 87.56 85 MET A CA 1
ATOM 708 C C . MET A 1 85 ? -6.359 -2.507 -1.825 1.00 87.56 85 MET A C 1
ATOM 710 O O . MET A 1 85 ? -7.092 -1.585 -1.478 1.00 87.56 85 MET A O 1
ATOM 714 N N . ILE A 1 86 ? -6.087 -3.541 -1.047 1.00 91.75 86 ILE A N 1
ATOM 715 C CA . ILE A 1 86 ? -6.641 -3.764 0.277 1.00 91.75 86 ILE A CA 1
ATOM 716 C C . ILE A 1 86 ? -5.492 -3.632 1.267 1.00 91.75 86 ILE A C 1
ATOM 718 O O . ILE A 1 86 ? -4.554 -4.430 1.256 1.00 91.75 86 ILE A O 1
ATOM 722 N N . LEU A 1 87 ? -5.558 -2.611 2.116 1.00 92.19 87 LEU A N 1
ATOM 723 C CA . LEU A 1 87 ? -4.676 -2.489 3.270 1.00 92.19 87 LEU A CA 1
ATOM 724 C C . LEU A 1 87 ? -5.363 -3.128 4.461 1.00 92.19 87 LEU A C 1
ATOM 726 O O . LEU A 1 87 ? -6.411 -2.655 4.891 1.00 92.19 87 LEU A O 1
ATOM 730 N N . CYS A 1 88 ? -4.764 -4.180 4.993 1.00 91.12 88 CYS A N 1
ATOM 731 C CA . CYS A 1 88 ? -5.272 -4.857 6.173 1.00 91.12 88 CYS A CA 1
ATOM 732 C C . CYS A 1 88 ? -4.572 -4.337 7.432 1.00 91.12 88 CYS A C 1
ATOM 734 O O . CYS A 1 88 ? -3.384 -3.998 7.401 1.00 91.12 88 CYS A O 1
ATOM 736 N N . ALA A 1 89 ? -5.294 -4.315 8.549 1.00 90.00 89 ALA A N 1
ATOM 737 C CA . ALA A 1 89 ? -4.736 -3.944 9.846 1.00 90.00 89 ALA A CA 1
ATOM 738 C C . ALA A 1 89 ? -3.728 -4.982 10.387 1.00 90.00 89 ALA A C 1
ATOM 740 O O . ALA A 1 89 ? -2.811 -4.619 11.124 1.00 90.00 89 ALA A O 1
ATOM 741 N N . ASP A 1 90 ? -3.878 -6.252 9.996 1.00 88.25 90 ASP A N 1
ATOM 742 C CA . ASP A 1 90 ? -3.205 -7.419 10.585 1.00 88.25 90 ASP A CA 1
ATOM 743 C C . ASP A 1 90 ? -2.161 -8.099 9.681 1.00 88.25 90 ASP A C 1
ATOM 745 O O . ASP A 1 90 ? -1.322 -8.858 10.165 1.00 88.25 90 ASP A O 1
ATOM 749 N N . ARG A 1 91 ? -2.189 -7.836 8.371 1.00 86.31 91 ARG A N 1
ATOM 750 C CA . ARG A 1 91 ? -1.354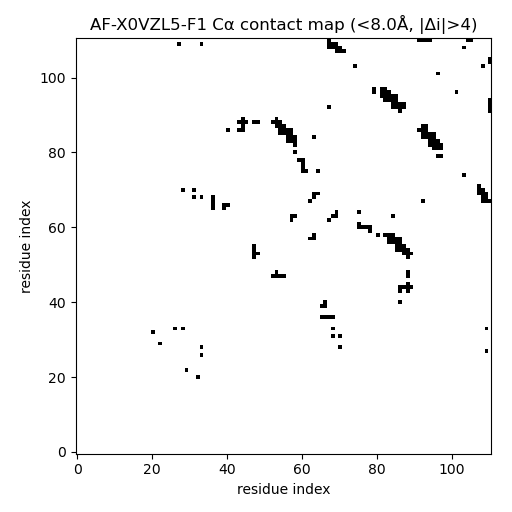 -8.518 7.368 1.00 86.31 91 ARG A CA 1
ATOM 751 C C . ARG A 1 91 ? -0.779 -7.555 6.336 1.00 86.31 91 ARG A C 1
ATOM 753 O O . ARG A 1 91 ? -1.016 -6.343 6.369 1.00 86.31 91 ARG A O 1
ATOM 760 N N . ASP A 1 92 ? 0.036 -8.088 5.435 1.00 86.69 92 ASP A N 1
ATOM 761 C CA . ASP A 1 92 ? 0.568 -7.313 4.318 1.00 86.69 92 ASP A CA 1
ATOM 762 C C . ASP A 1 92 ? -0.538 -6.927 3.314 1.00 86.69 92 ASP A C 1
ATOM 764 O O . ASP A 1 92 ? -1.549 -7.631 3.210 1.00 86.69 92 ASP A O 1
ATOM 768 N N . PRO A 1 93 ? -0.389 -5.781 2.622 1.00 88.88 93 PRO A N 1
ATOM 769 C CA . PRO A 1 93 ? -1.335 -5.330 1.606 1.00 88.88 93 PRO A CA 1
ATOM 770 C C . PRO A 1 93 ? -1.622 -6.398 0.553 1.00 88.88 93 PRO A C 1
ATOM 772 O O . PRO A 1 93 ? -0.736 -7.154 0.170 1.00 88.88 93 PRO A O 1
ATOM 775 N N . VAL A 1 94 ? -2.849 -6.422 0.040 1.00 88.94 94 VAL A N 1
ATOM 776 C CA . VAL A 1 94 ? -3.252 -7.319 -1.048 1.00 88.94 94 VAL A CA 1
ATOM 777 C C . VAL A 1 94 ? -3.738 -6.486 -2.220 1.00 88.94 94 VAL A C 1
ATOM 779 O O . VAL A 1 94 ? -4.580 -5.609 -2.047 1.00 88.94 94 VAL A O 1
ATOM 782 N N . VAL A 1 95 ? -3.251 -6.770 -3.426 1.00 87.75 95 VAL A N 1
ATOM 783 C CA . VAL A 1 95 ? -3.779 -6.161 -4.652 1.00 87.75 95 VAL A CA 1
ATOM 784 C C . VAL A 1 95 ? -4.635 -7.175 -5.394 1.00 87.75 95 VAL A C 1
ATOM 786 O O . VAL A 1 95 ? -4.173 -8.245 -5.779 1.00 87.75 95 VAL A O 1
ATOM 789 N N . VAL A 1 96 ? -5.892 -6.810 -5.621 1.00 86.56 96 VAL A N 1
ATOM 790 C CA . VAL A 1 96 ? -6.799 -7.495 -6.537 1.00 86.56 96 VAL A CA 1
ATOM 791 C C . VAL A 1 96 ? -6.776 -6.707 -7.833 1.00 86.56 96 VAL A C 1
ATOM 793 O O . VAL A 1 96 ? -7.162 -5.544 -7.851 1.00 86.56 96 VAL A O 1
ATOM 796 N N . ALA A 1 97 ? -6.304 -7.305 -8.919 1.00 81.81 97 ALA A N 1
ATOM 797 C CA . ALA A 1 97 ? -6.212 -6.612 -10.194 1.00 81.81 97 ALA A CA 1
ATOM 798 C C . ALA A 1 97 ? -6.435 -7.543 -11.380 1.00 81.81 97 ALA A C 1
ATOM 800 O O . ALA A 1 97 ? -6.363 -8.767 -11.267 1.00 81.81 97 ALA A O 1
ATOM 801 N N . HIS A 1 98 ? -6.698 -6.942 -12.539 1.00 80.88 98 HIS A N 1
ATOM 802 C CA . HIS A 1 98 ? -6.825 -7.681 -13.788 1.00 80.88 98 HIS A CA 1
ATOM 803 C C . HIS A 1 98 ? -5.514 -8.406 -14.139 1.00 80.88 98 HIS A C 1
ATOM 805 O O . HIS A 1 98 ? -4.435 -7.821 -14.050 1.00 80.88 98 HIS A O 1
ATOM 811 N N . ASN A 1 99 ? -5.610 -9.652 -14.616 1.00 81.12 99 ASN A N 1
ATOM 812 C CA . ASN A 1 99 ? -4.446 -10.505 -14.897 1.00 81.12 99 ASN A CA 1
ATOM 813 C C . ASN A 1 99 ? -3.463 -9.898 -15.919 1.00 81.12 99 ASN A C 1
ATOM 815 O O . ASN A 1 99 ? -2.269 -10.166 -15.885 1.00 81.12 99 ASN A O 1
ATOM 819 N N . ALA A 1 100 ? -3.950 -9.017 -16.796 1.00 77.00 100 ALA A N 1
ATOM 820 C CA . ALA A 1 100 ? -3.106 -8.261 -17.727 1.00 77.00 100 ALA A CA 1
ATOM 821 C C . ALA A 1 100 ? -2.006 -7.430 -17.027 1.00 77.00 100 ALA A C 1
ATOM 823 O O . ALA A 1 100 ? -0.982 -7.147 -17.637 1.00 77.00 100 ALA A O 1
ATOM 824 N N . PHE A 1 101 ? -2.194 -7.074 -15.751 1.00 77.31 101 PHE A N 1
ATOM 825 C CA . PHE A 1 101 ? -1.220 -6.330 -14.948 1.00 77.31 101 PHE A CA 1
ATOM 826 C C . PHE A 1 101 ? -0.353 -7.221 -14.061 1.00 77.31 101 PHE A C 1
ATOM 828 O O . PHE A 1 101 ? 0.423 -6.695 -13.271 1.00 77.31 101 PHE A O 1
ATOM 835 N N . GLN A 1 102 ? -0.450 -8.550 -14.172 1.00 80.19 102 GLN A N 1
ATOM 836 C CA . GLN A 1 102 ? 0.288 -9.477 -13.312 1.00 80.19 102 GLN A CA 1
ATOM 837 C C . GLN A 1 102 ? 1.797 -9.211 -13.352 1.00 80.19 102 GLN A C 1
ATOM 839 O O . GLN A 1 102 ? 2.425 -9.080 -12.304 1.00 80.19 102 GLN A O 1
ATOM 844 N N . SER A 1 103 ? 2.378 -9.079 -14.550 1.00 78.31 103 SER A N 1
ATOM 845 C CA . SER A 1 103 ? 3.809 -8.794 -14.707 1.00 78.31 103 SER A CA 1
ATOM 846 C C . SER A 1 103 ? 4.181 -7.436 -14.128 1.00 78.31 103 SER A C 1
ATOM 848 O O . SER A 1 103 ? 5.204 -7.320 -13.464 1.00 78.31 103 SER A O 1
ATOM 850 N N . THR A 1 104 ? 3.342 -6.422 -14.327 1.00 77.19 104 THR A N 1
ATOM 851 C CA . THR A 1 104 ? 3.585 -5.081 -13.798 1.00 77.19 104 THR A CA 1
ATOM 852 C C . THR A 1 104 ? 3.522 -5.047 -12.276 1.00 77.19 104 THR A C 1
ATOM 854 O O . THR A 1 104 ? 4.402 -4.471 -11.652 1.00 77.19 104 THR A O 1
ATOM 857 N N . LEU A 1 105 ? 2.509 -5.667 -11.674 1.00 78.75 105 LEU A N 1
ATOM 858 C CA . LEU A 1 105 ? 2.339 -5.721 -10.223 1.00 78.75 105 LEU A CA 1
ATOM 859 C C . LEU A 1 105 ? 3.477 -6.486 -9.574 1.00 78.75 105 LEU A C 1
ATOM 861 O O . LEU A 1 105 ? 4.102 -5.988 -8.641 1.00 78.75 105 LEU A O 1
ATOM 865 N N . ALA A 1 106 ? 3.789 -7.656 -10.133 1.00 79.44 106 ALA A N 1
ATOM 866 C CA . ALA A 1 106 ? 4.889 -8.461 -9.656 1.00 79.44 106 ALA A CA 1
ATOM 867 C C . ALA A 1 106 ? 6.184 -7.673 -9.769 1.00 79.44 106 ALA A C 1
ATOM 869 O O . ALA A 1 106 ? 6.921 -7.605 -8.798 1.00 79.44 106 ALA A O 1
ATOM 870 N N . LEU A 1 107 ? 6.491 -7.095 -10.933 1.00 78.06 107 LEU A N 1
ATOM 871 C CA . LEU A 1 107 ? 7.764 -6.433 -11.155 1.00 78.06 107 LEU A CA 1
ATOM 872 C C . LEU A 1 107 ? 7.829 -5.114 -10.399 1.00 78.06 107 LEU A C 1
ATOM 874 O O . LEU A 1 107 ? 8.686 -5.017 -9.547 1.00 78.06 107 LEU A O 1
ATOM 878 N N . ASN A 1 108 ? 6.926 -4.165 -10.598 1.00 75.75 108 ASN A N 1
ATOM 879 C CA . ASN A 1 108 ? 7.130 -2.752 -10.260 1.00 75.75 108 ASN A CA 1
ATOM 880 C C . ASN A 1 108 ? 6.548 -2.307 -8.909 1.00 75.75 108 ASN A C 1
ATOM 882 O O . ASN A 1 108 ? 6.432 -1.104 -8.675 1.00 75.75 108 ASN A O 1
ATOM 886 N N . THR A 1 109 ? 6.176 -3.238 -8.026 1.00 76.31 109 THR A N 1
ATOM 887 C CA . THR A 1 109 ? 5.632 -2.922 -6.692 1.00 76.31 109 THR A CA 1
ATOM 888 C C . THR A 1 109 ? 6.351 -3.695 -5.584 1.00 76.31 109 THR A C 1
ATOM 890 O O . THR A 1 109 ? 7.126 -4.615 -5.859 1.00 76.31 109 THR A O 1
ATOM 893 N N . TYR A 1 110 ? 6.128 -3.299 -4.327 1.00 78.62 110 TYR A N 1
ATOM 894 C CA . TYR A 1 110 ? 6.604 -4.035 -3.143 1.00 78.62 110 TYR A CA 1
ATOM 895 C C . TYR A 1 110 ? 5.538 -4.949 -2.522 1.00 78.62 110 TYR A C 1
ATOM 897 O O . TYR A 1 110 ? 5.711 -5.384 -1.378 1.00 78.62 110 TYR A O 1
ATOM 905 N N . ILE A 1 111 ? 4.437 -5.180 -3.240 1.00 75.62 111 ILE A N 1
ATOM 906 C CA . ILE A 1 111 ? 3.306 -6.005 -2.808 1.00 75.62 111 ILE A CA 1
ATOM 907 C C . ILE A 1 111 ? 3.446 -7.413 -3.384 1.00 75.62 111 ILE A C 1
ATOM 909 O O . ILE A 1 111 ? 3.823 -7.533 -4.571 1.00 75.62 111 ILE A O 1
#

Radius of gyration: 20.89 Å; Cα contacts (8 Å, |Δi|>4): 116; chains: 1; bounding box: 47×50×59 Å

Nearest PDB structures (foldseek):
  3ovk-assembly1_D  TM=8.575E-01  e=2.668E-03  Streptococcus pyogenes M1 GAS
  4s00-assembly1_C  TM=7.790E-01  e=5.132E-03  Ruegeria lacuscaerulensis ITI-1157
  4s01-assembly2_B  TM=7.766E-01  e=6.245E-03  Ruegeria lacuscaerulensis ITI-1157
  4rzz-assembly1_C  TM=7.902E-01  e=6.668E-03  Ruegeria lacuscaerulensis ITI-1157
  4b28-assembly1_A-2  TM=7.769E-01  e=1.283E-02  Roseobacter denitrificans OCh 114

Secondary structure (DSSP, 8-state):
-----------TTSSSS-------TT-S-SSS-HHHHHHHHHHHHHHHHHHT-SEEEE--HHHHHHHHT-S-GGGGG---TT-EEEEESSS--EEE--GGGHHHHHHH---